Protein AF-A0A3D2I761-F1 (afdb_monomer)

pLDDT: mean 95.8, std 5.97, range [45.78, 98.88]

Sequence (144 aa):
IFALLALDAGGYQAPEGARYTRETIIEAIVSAQGEDGGFSLTGDALDADITAMALQALAPYADGQAEVIDRALAALSAAQCADGGFASWGAENAESTAQVVMALCALGIDPAADERFCKEGGSAVTALLGFRVEDGSFAHVGGT

Secondary structure (DSSP, 8-state):
-HHHHHHHHTTPPPPTT-SS-HHHHHHHHHTT--TTS---SSSSS--HHHHHHHHHHHGGGHHHHHHHHHHHHHHHHHH--TTS--EETTEE-HHHHHHHHHHHHHTT--TTT-GGGEETTEEHHHHHHHTB-TTS-B-SSS--

Structure (mmCIF, N/CA/C/O backbone):
data_AF-A0A3D2I761-F1
#
_entry.id   AF-A0A3D2I761-F1
#
loop_
_atom_site.group_PDB
_atom_site.id
_atom_site.type_symbol
_atom_site.label_atom_id
_atom_site.label_alt_id
_atom_site.label_comp_id
_atom_site.label_asym_id
_atom_site.label_entity_id
_atom_site.label_seq_id
_atom_site.pdbx_PDB_ins_code
_atom_site.Cartn_x
_atom_site.Cartn_y
_atom_site.Cartn_z
_atom_site.occupancy
_atom_site.B_iso_or_equiv
_atom_site.auth_seq_id
_atom_site.auth_comp_id
_atom_site.auth_asym_id
_atom_site.auth_atom_id
_atom_site.pdbx_PDB_model_num
ATOM 1 N N . ILE A 1 1 ? -0.627 -2.609 11.332 1.00 97.69 1 ILE A N 1
ATOM 2 C CA . ILE A 1 1 ? -1.034 -3.222 10.044 1.00 97.69 1 ILE A CA 1
ATOM 3 C C . ILE A 1 1 ? -1.575 -4.641 10.244 1.00 97.69 1 ILE A C 1
ATOM 5 O O . ILE A 1 1 ? -2.786 -4.774 10.338 1.00 97.69 1 ILE A O 1
ATOM 9 N N . PHE A 1 2 ? -0.742 -5.679 10.418 1.00 97.31 2 PHE A N 1
ATOM 10 C CA . PHE A 1 2 ? -1.228 -7.072 10.507 1.00 97.31 2 PHE A CA 1
ATOM 11 C C . PHE A 1 2 ? -2.251 -7.342 11.617 1.00 97.31 2 PHE A C 1
ATOM 13 O O . PHE A 1 2 ? -3.134 -8.166 11.428 1.00 97.31 2 PHE A O 1
ATOM 20 N N . ALA A 1 3 ? -2.174 -6.638 12.751 1.00 96.62 3 ALA A N 1
ATOM 21 C CA . ALA A 1 3 ? -3.182 -6.757 13.804 1.00 96.62 3 ALA A CA 1
ATOM 22 C C . ALA A 1 3 ? -4.590 -6.355 13.323 1.00 96.62 3 ALA A C 1
ATOM 24 O O . ALA A 1 3 ? -5.555 -7.034 13.652 1.00 96.62 3 ALA A O 1
ATOM 25 N N . LEU A 1 4 ? -4.702 -5.292 12.515 1.00 98.00 4 LEU A N 1
ATOM 26 C CA . LEU A 1 4 ? -5.980 -4.841 11.958 1.00 98.00 4 LEU A CA 1
ATOM 27 C C . LEU A 1 4 ? -6.488 -5.824 10.901 1.00 98.00 4 LEU A C 1
ATOM 29 O O . LEU A 1 4 ? -7.614 -6.298 11.006 1.00 98.00 4 LEU A O 1
ATOM 33 N N . LEU A 1 5 ? -5.610 -6.234 9.976 1.00 98.00 5 LEU A N 1
ATOM 34 C CA . LEU A 1 5 ? -5.917 -7.270 8.982 1.00 98.00 5 LEU A CA 1
ATOM 35 C C . LEU A 1 5 ? -6.402 -8.568 9.642 1.00 98.00 5 LEU A C 1
ATOM 37 O O . LEU A 1 5 ? -7.371 -9.164 9.186 1.00 98.00 5 LEU A O 1
ATOM 41 N N . ALA A 1 6 ? -5.764 -8.998 10.733 1.00 96.81 6 ALA A N 1
ATOM 42 C CA . ALA A 1 6 ? -6.160 -10.197 11.461 1.00 96.81 6 ALA A CA 1
ATOM 43 C C . ALA A 1 6 ? -7.547 -10.055 12.103 1.00 96.81 6 ALA A C 1
ATOM 45 O O . ALA A 1 6 ? -8.332 -10.999 12.036 1.00 96.81 6 ALA A O 1
ATOM 46 N N . LEU A 1 7 ? -7.862 -8.898 12.699 1.00 97.12 7 LEU A N 1
ATOM 47 C CA . LEU A 1 7 ? -9.198 -8.629 13.236 1.00 97.12 7 LEU A CA 1
ATOM 48 C C . LEU A 1 7 ? -10.255 -8.650 12.125 1.00 97.12 7 LEU A C 1
ATOM 50 O O . LEU A 1 7 ? -11.319 -9.240 12.304 1.00 97.12 7 LEU A O 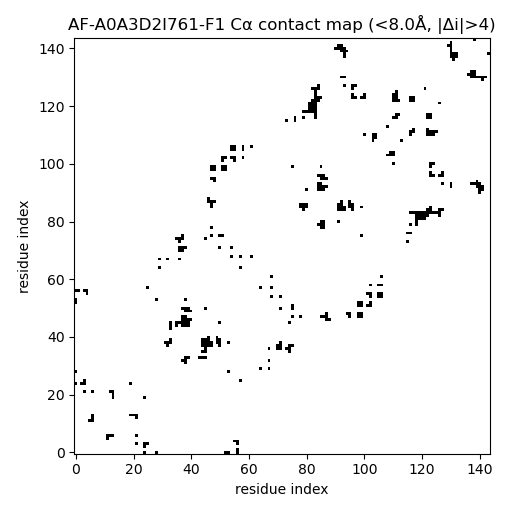1
ATOM 54 N N . ASP A 1 8 ? -9.955 -8.060 10.972 1.00 96.94 8 ASP A N 1
ATOM 55 C CA . ASP A 1 8 ? -10.912 -7.936 9.872 1.00 96.94 8 ASP A CA 1
ATOM 56 C C . ASP A 1 8 ? -11.096 -9.226 9.072 1.00 96.94 8 ASP A C 1
ATOM 58 O O . ASP A 1 8 ? -12.213 -9.510 8.643 1.00 96.94 8 ASP A O 1
ATOM 62 N N . ALA A 1 9 ? -10.071 -10.078 8.979 1.00 95.62 9 ALA A N 1
ATOM 63 C CA . ALA A 1 9 ? -10.138 -11.358 8.270 1.00 95.62 9 ALA A CA 1
ATOM 64 C C . ALA A 1 9 ? -11.251 -12.297 8.778 1.00 95.62 9 ALA A C 1
ATOM 66 O O . ALA A 1 9 ? -11.737 -13.137 8.024 1.00 95.62 9 ALA A O 1
ATOM 67 N N . GLY A 1 10 ? -11.651 -12.172 10.048 1.00 93.75 10 GLY A N 1
ATOM 68 C CA . GLY A 1 10 ? -12.732 -12.961 10.649 1.00 93.75 10 GLY A CA 1
ATOM 69 C C . GLY A 1 10 ? -13.819 -12.140 11.340 1.00 93.75 10 GLY A C 1
ATOM 70 O O . GLY A 1 10 ? -14.643 -12.718 12.046 1.00 93.75 10 GLY A O 1
ATOM 71 N N . GLY A 1 11 ? -13.813 -10.809 11.203 1.00 94.94 11 GLY A N 1
ATOM 72 C CA . GLY A 1 11 ? -14.714 -9.929 11.958 1.00 94.94 11 GLY A CA 1
ATOM 73 C C . GLY A 1 11 ? -14.521 -10.017 13.479 1.00 94.94 11 GLY A C 1
ATOM 74 O O . GLY A 1 11 ? -15.4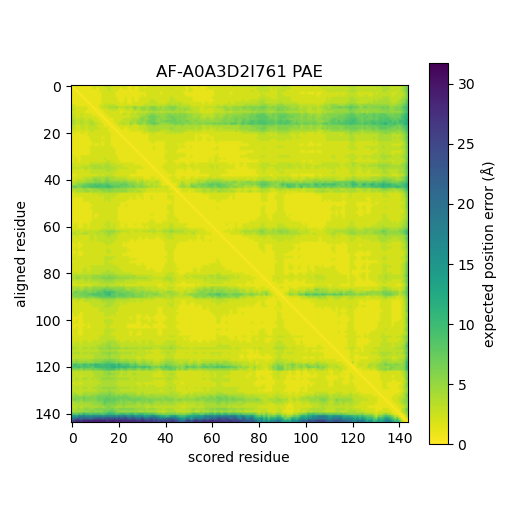63 -9.812 14.248 1.00 94.94 11 GLY A O 1
ATOM 75 N N . TYR A 1 12 ? -13.310 -10.352 13.929 1.00 95.94 12 TYR A N 1
ATOM 76 C CA . TYR A 1 12 ? -12.999 -10.523 15.339 1.00 95.94 12 TYR A CA 1
ATOM 77 C C . TYR A 1 12 ? -13.052 -9.190 16.088 1.00 95.94 12 TYR A C 1
ATOM 79 O O . TYR A 1 12 ? -12.687 -8.123 15.582 1.00 95.94 12 TYR A O 1
ATOM 87 N N . GLN A 1 13 ? -13.480 -9.282 17.342 1.00 94.00 13 GLN A N 1
ATOM 88 C CA . GLN A 1 13 ? -13.441 -8.180 18.291 1.00 94.00 13 GLN A CA 1
ATOM 89 C C . GLN A 1 13 ? -12.190 -8.302 19.154 1.00 94.00 13 GLN A C 1
ATOM 91 O O . GLN A 1 13 ? -11.777 -9.408 19.514 1.00 94.00 13 GLN A O 1
ATOM 96 N N . ALA A 1 14 ? -11.597 -7.163 19.508 1.00 93.19 14 ALA A N 1
ATOM 97 C CA . ALA A 1 14 ? -10.585 -7.152 20.550 1.00 93.19 14 ALA A CA 1
ATOM 98 C C . ALA A 1 14 ? -11.238 -7.607 21.875 1.00 93.19 14 ALA A C 1
ATOM 100 O O . ALA A 1 14 ? -12.338 -7.143 22.188 1.00 93.19 14 ALA A O 1
ATOM 101 N N . PRO A 1 15 ? -10.608 -8.511 22.649 1.00 92.44 15 PRO A N 1
ATOM 102 C CA . PRO A 1 15 ? -11.129 -8.909 23.952 1.00 92.44 15 PRO A CA 1
ATOM 103 C C . PRO A 1 15 ? -11.290 -7.716 24.898 1.00 92.44 15 PRO A C 1
ATOM 105 O O . PRO A 1 15 ? -10.550 -6.734 24.814 1.00 92.44 15 PRO A O 1
ATOM 108 N N . GLU A 1 16 ? -12.211 -7.827 25.852 1.00 94.12 16 GLU A N 1
ATOM 109 C CA . GLU A 1 16 ? -12.335 -6.833 26.918 1.00 94.12 16 GLU A CA 1
ATOM 110 C C . GLU A 1 16 ? -11.010 -6.699 27.691 1.00 94.12 16 GLU A C 1
ATOM 112 O O . GLU A 1 16 ? -10.353 -7.691 28.013 1.00 94.12 16 GLU A O 1
ATOM 117 N N . GLY A 1 17 ? -10.588 -5.459 27.954 1.00 93.81 17 GLY A N 1
ATOM 118 C CA . GLY A 1 17 ? -9.314 -5.170 28.618 1.00 93.81 17 GLY A CA 1
ATOM 119 C C . GLY A 1 17 ? -8.068 -5.379 27.747 1.00 93.81 17 GLY A C 1
ATOM 120 O O . GLY A 1 17 ? -6.952 -5.287 28.262 1.00 93.81 17 GLY A O 1
ATOM 121 N N . ALA A 1 18 ? -8.219 -5.647 26.443 1.00 95.69 18 ALA A N 1
ATOM 122 C CA . ALA A 1 18 ? -7.087 -5.688 25.526 1.00 95.69 18 ALA A CA 1
ATOM 123 C C . ALA A 1 18 ? -6.329 -4.353 25.527 1.00 95.69 18 ALA A C 1
ATOM 125 O O . ALA A 1 18 ? -6.920 -3.275 25.527 1.00 95.69 18 ALA A O 1
ATOM 126 N N . ARG A 1 19 ? -4.993 -4.434 25.480 1.00 95.19 19 ARG A N 1
ATOM 127 C CA . ARG A 1 19 ? -4.118 -3.251 25.438 1.00 95.19 19 ARG A CA 1
ATOM 128 C C . ARG A 1 19 ? -4.382 -2.358 24.220 1.00 95.19 19 ARG A C 1
ATOM 130 O O . ARG A 1 19 ? -4.179 -1.153 24.309 1.00 95.19 19 ARG A O 1
ATOM 137 N N . TYR A 1 20 ? -4.778 -2.960 23.102 1.00 95.44 20 TYR A N 1
ATOM 138 C CA . TYR A 1 20 ? -5.046 -2.277 21.843 1.00 95.44 20 TYR A CA 1
ATOM 139 C C . TYR A 1 20 ? -6.459 -2.625 21.378 1.00 95.44 20 TYR A C 1
ATOM 141 O O . TYR A 1 20 ? -6.808 -3.805 21.290 1.00 95.44 20 TYR A O 1
ATOM 149 N N . THR A 1 21 ? -7.251 -1.602 21.075 1.00 96.56 21 THR A N 1
ATOM 150 C CA . THR A 1 21 ? -8.548 -1.726 20.399 1.00 96.56 21 THR A CA 1
ATOM 151 C C . THR A 1 21 ? -8.384 -1.512 18.897 1.00 96.56 21 THR A C 1
ATOM 153 O O . THR A 1 21 ? -7.344 -1.029 18.438 1.00 96.56 21 THR A O 1
ATOM 156 N N . ARG A 1 22 ? -9.425 -1.833 18.125 1.00 96.94 22 ARG A N 1
ATOM 157 C CA . ARG A 1 22 ? -9.474 -1.583 16.679 1.00 96.94 22 ARG A CA 1
ATOM 158 C C . ARG A 1 22 ? -9.186 -0.117 16.353 1.00 96.94 22 ARG A C 1
ATOM 160 O O . ARG A 1 22 ? -8.335 0.162 15.517 1.00 96.94 22 ARG A O 1
ATOM 167 N N . GLU A 1 23 ? -9.819 0.794 17.080 1.00 96.81 23 GLU A N 1
ATOM 168 C CA . GLU A 1 23 ? -9.672 2.244 16.936 1.00 96.81 23 GLU A CA 1
ATOM 169 C C . GLU A 1 23 ? -8.225 2.663 17.192 1.00 96.81 23 GLU A C 1
ATOM 171 O O . GLU A 1 23 ? -7.614 3.289 16.334 1.00 96.81 23 GLU A O 1
ATOM 176 N N . THR A 1 24 ? -7.621 2.215 18.299 1.00 97.88 24 THR A N 1
ATOM 177 C CA . THR A 1 24 ? -6.220 2.562 18.603 1.00 97.88 24 THR A CA 1
ATOM 178 C C . THR A 1 24 ? -5.230 2.002 17.578 1.00 97.88 24 THR A C 1
ATOM 180 O O . THR A 1 24 ? -4.176 2.590 17.352 1.00 97.88 24 THR A O 1
ATOM 183 N N . ILE A 1 25 ? -5.545 0.866 16.940 1.00 98.38 25 ILE A N 1
ATOM 184 C CA . ILE A 1 25 ? -4.710 0.294 15.877 1.00 98.38 25 ILE A CA 1
ATOM 185 C C . ILE A 1 25 ? -4.846 1.120 14.594 1.00 98.38 25 ILE A C 1
ATOM 187 O O . ILE A 1 25 ? -3.833 1.372 13.945 1.00 98.38 25 ILE A O 1
ATOM 191 N N . ILE A 1 26 ? -6.062 1.545 14.233 1.00 98.56 26 ILE A N 1
ATOM 192 C CA . ILE A 1 26 ? -6.304 2.433 13.085 1.00 98.56 26 ILE A CA 1
ATOM 193 C C . ILE A 1 26 ? -5.575 3.760 13.299 1.00 98.56 26 ILE A C 1
ATOM 195 O O . ILE A 1 26 ? -4.794 4.161 12.442 1.00 98.56 26 ILE A O 1
ATOM 199 N N . GLU A 1 27 ? -5.755 4.392 14.460 1.00 98.50 27 GLU A N 1
ATOM 200 C CA . GLU A 1 27 ? -5.077 5.640 14.829 1.00 98.50 27 GLU A CA 1
ATOM 201 C C . GLU A 1 27 ? -3.555 5.500 14.766 1.00 98.50 27 GLU A C 1
ATOM 203 O O . GLU A 1 27 ? -2.881 6.386 14.244 1.00 98.50 27 GLU A O 1
ATOM 208 N N . ALA A 1 28 ? -3.005 4.380 15.247 1.00 98.31 28 ALA A N 1
ATOM 209 C CA . ALA A 1 28 ? -1.571 4.121 15.186 1.00 98.31 28 ALA A CA 1
ATOM 210 C C . ALA A 1 28 ? -1.059 3.953 13.748 1.00 98.31 28 ALA A C 1
ATOM 212 O O . ALA A 1 28 ? 0.048 4.397 13.457 1.00 98.31 28 ALA A O 1
ATOM 213 N N . ILE A 1 29 ? -1.834 3.324 12.854 1.00 98.56 29 ILE A N 1
ATOM 214 C CA . ILE A 1 29 ? -1.479 3.241 11.430 1.00 98.56 29 ILE A CA 1
ATOM 215 C C . ILE A 1 29 ? -1.523 4.642 10.828 1.00 98.56 29 ILE A C 1
ATOM 217 O O . ILE A 1 29 ? -0.515 5.091 10.312 1.00 98.56 29 ILE A O 1
ATOM 221 N N . VAL A 1 30 ? -2.644 5.353 10.952 1.00 98.62 30 VAL A N 1
ATOM 2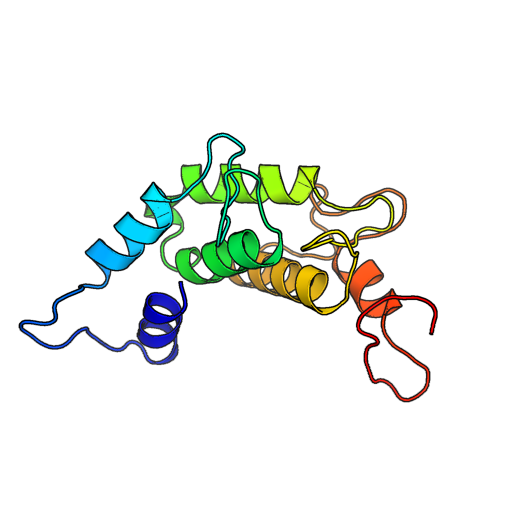22 C CA . VAL A 1 30 ? -2.848 6.693 10.378 1.00 98.62 30 VAL A CA 1
ATOM 223 C C . VAL A 1 30 ? -1.781 7.685 10.841 1.00 98.62 30 VAL A C 1
ATOM 225 O O . VAL A 1 30 ? -1.194 8.387 10.025 1.00 98.62 30 VAL A O 1
ATOM 228 N N . SER A 1 31 ? -1.470 7.697 12.138 1.00 98.12 31 SER A N 1
ATOM 229 C CA . SER A 1 31 ? -0.473 8.609 12.717 1.00 98.12 31 SER A CA 1
ATOM 230 C C . SER A 1 31 ? 0.963 8.295 12.292 1.00 98.12 31 SER A C 1
ATOM 232 O O . SER A 1 31 ? 1.854 9.100 12.543 1.00 98.12 31 SER A O 1
ATOM 234 N N . ALA A 1 32 ? 1.204 7.127 11.691 1.00 98.12 32 ALA A N 1
ATOM 235 C CA . ALA A 1 32 ? 2.510 6.733 11.178 1.00 98.12 32 ALA A CA 1
ATOM 236 C C . ALA A 1 32 ? 2.732 7.139 9.710 1.00 98.12 32 ALA A C 1
ATOM 238 O O . ALA A 1 32 ? 3.788 6.822 9.164 1.00 98.12 32 ALA A O 1
ATOM 239 N N . GLN A 1 33 ? 1.765 7.799 9.057 1.00 98.50 33 GLN A N 1
ATOM 240 C CA . GLN A 1 33 ? 1.951 8.294 7.694 1.00 98.50 33 GLN A CA 1
ATOM 241 C C . GLN A 1 33 ? 3.043 9.370 7.673 1.00 98.50 33 GLN A C 1
ATOM 243 O O . GLN A 1 33 ? 2.990 10.339 8.433 1.00 98.50 33 GLN A O 1
ATOM 248 N N . GLY A 1 34 ? 4.030 9.190 6.798 1.00 97.94 34 GLY A N 1
ATOM 249 C CA . GLY A 1 34 ? 5.133 10.125 6.612 1.00 97.94 34 GLY A CA 1
ATOM 250 C C . GLY A 1 34 ? 4.705 11.418 5.918 1.00 97.94 34 GLY A C 1
ATOM 251 O O . GLY A 1 34 ? 3.621 11.529 5.336 1.00 97.94 34 GLY A O 1
ATOM 252 N N . GLU A 1 35 ? 5.591 12.416 5.935 1.00 96.69 35 GLU A N 1
ATOM 253 C CA . GLU A 1 35 ? 5.355 13.692 5.244 1.00 96.69 35 GLU A CA 1
ATOM 254 C C . GLU A 1 35 ? 5.187 13.511 3.728 1.00 96.69 35 GLU A C 1
ATOM 256 O O . GLU A 1 35 ? 4.405 14.233 3.106 1.00 96.69 35 GLU A O 1
ATOM 261 N N . ASP A 1 36 ? 5.852 12.5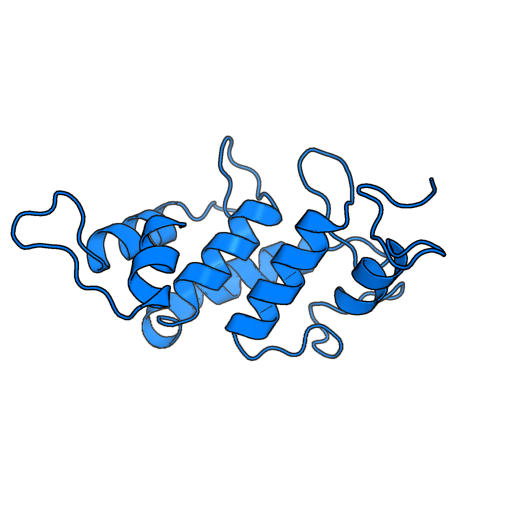05 3.152 1.00 96.56 36 ASP A N 1
ATOM 262 C CA . ASP A 1 36 ? 5.738 12.110 1.745 1.00 96.56 36 ASP A CA 1
ATOM 263 C C . ASP A 1 36 ? 4.410 11.404 1.402 1.00 96.56 36 ASP A C 1
ATOM 265 O O . ASP A 1 36 ? 4.134 11.135 0.235 1.00 96.56 36 ASP A O 1
ATOM 269 N N . GLY A 1 37 ? 3.558 11.153 2.403 1.00 98.19 37 GLY A N 1
ATOM 270 C CA . GLY A 1 37 ? 2.267 10.483 2.258 1.00 98.19 37 GLY A CA 1
ATOM 271 C C . GLY A 1 37 ? 2.346 8.956 2.280 1.00 98.19 37 GLY A C 1
ATOM 272 O O . GLY A 1 37 ? 1.300 8.308 2.299 1.00 98.19 37 GLY A O 1
ATOM 273 N N . GLY A 1 38 ? 3.541 8.371 2.306 1.00 98.19 38 GLY A N 1
ATOM 274 C CA . GLY A 1 38 ? 3.731 6.931 2.407 1.00 98.19 38 GLY A CA 1
ATOM 275 C C . GLY A 1 38 ? 3.817 6.430 3.846 1.00 98.19 38 GLY A C 1
ATOM 276 O O . GLY A 1 38 ? 3.645 7.169 4.817 1.00 98.19 38 GLY A O 1
ATOM 277 N N . PHE A 1 39 ? 4.100 5.139 3.974 1.00 98.56 39 PHE A N 1
ATOM 278 C CA . PHE A 1 39 ? 4.422 4.485 5.236 1.00 98.56 39 PHE A CA 1
ATOM 279 C C . PHE A 1 39 ? 5.741 3.731 5.103 1.00 98.56 39 PHE A C 1
ATOM 281 O O . PHE A 1 39 ? 6.085 3.240 4.029 1.00 98.56 39 PHE A O 1
ATOM 288 N N . SER A 1 40 ? 6.452 3.590 6.216 1.00 96.81 40 SER A N 1
ATOM 289 C CA . SER A 1 40 ? 7.688 2.820 6.291 1.00 96.81 40 SER A CA 1
ATOM 290 C C . SER A 1 40 ? 7.770 2.046 7.597 1.00 96.81 40 SER A C 1
ATOM 292 O O . SER A 1 40 ? 7.194 2.441 8.612 1.00 96.81 40 SER A O 1
ATOM 294 N N . LEU A 1 41 ? 8.476 0.914 7.578 1.00 93.50 41 LEU A N 1
ATOM 295 C CA . LEU A 1 41 ? 8.767 0.152 8.792 1.00 93.50 41 LEU A CA 1
ATOM 296 C C . LEU A 1 41 ? 9.885 0.822 9.597 1.00 93.50 41 LEU A C 1
ATOM 298 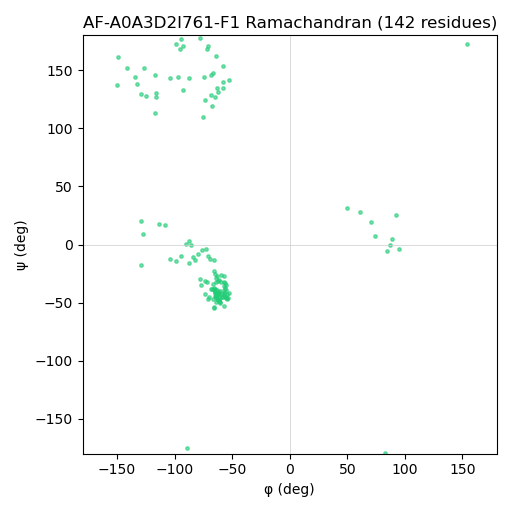O O . LEU A 1 41 ? 9.884 0.768 10.827 1.00 93.50 41 LEU A O 1
ATOM 302 N N . THR A 1 42 ? 10.847 1.425 8.897 1.00 89.62 42 THR A N 1
ATOM 303 C CA . THR A 1 42 ? 12.015 2.091 9.476 1.00 89.62 42 THR A CA 1
ATOM 304 C C . THR A 1 42 ? 12.476 3.234 8.580 1.00 89.62 42 THR A C 1
ATOM 306 O O . THR A 1 42 ? 12.636 3.037 7.378 1.00 89.62 42 THR A O 1
ATOM 309 N N . GLY A 1 43 ? 12.811 4.377 9.177 1.00 89.12 43 GLY A N 1
ATOM 310 C CA . GLY A 1 43 ? 13.195 5.577 8.433 1.00 89.12 43 GLY A CA 1
ATOM 311 C C . GLY A 1 43 ? 11.983 6.379 7.960 1.00 89.12 43 GLY A C 1
ATOM 312 O O . GLY A 1 43 ? 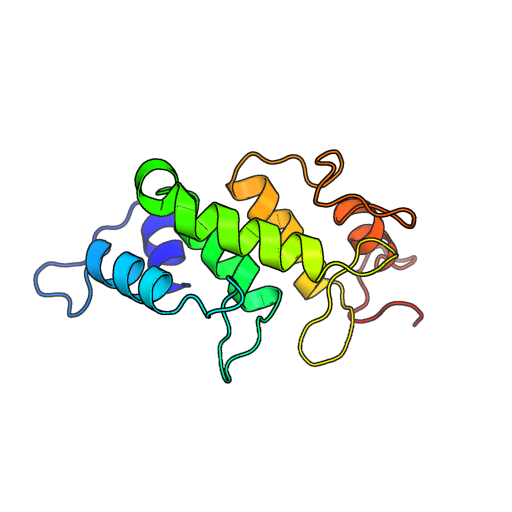10.845 6.015 8.243 1.00 89.12 43 GLY A O 1
ATOM 313 N N . ASP A 1 44 ? 12.259 7.479 7.260 1.00 88.56 44 ASP A N 1
ATOM 314 C CA . ASP A 1 44 ? 11.250 8.509 6.967 1.00 88.56 44 ASP A CA 1
ATOM 315 C C . ASP A 1 44 ? 10.732 8.474 5.522 1.00 88.56 44 ASP A C 1
ATOM 317 O O . ASP A 1 44 ? 9.745 9.132 5.213 1.00 88.56 44 ASP A O 1
ATOM 321 N N . ALA A 1 45 ? 11.402 7.732 4.635 1.00 93.31 45 ALA A N 1
ATOM 322 C CA . ALA A 1 45 ? 11.000 7.588 3.239 1.00 93.31 45 ALA A CA 1
ATOM 323 C C . ALA A 1 45 ? 10.001 6.441 3.073 1.00 93.31 45 ALA A C 1
ATOM 325 O O . ALA A 1 45 ? 10.166 5.394 3.708 1.00 93.31 45 ALA A O 1
ATOM 326 N N . LEU A 1 46 ? 9.023 6.623 2.183 1.00 96.12 46 LEU A N 1
ATOM 327 C CA . LEU A 1 46 ? 8.034 5.608 1.852 1.00 96.12 46 LEU A CA 1
ATOM 328 C C . LEU A 1 46 ? 8.678 4.273 1.457 1.00 96.12 46 LEU A C 1
ATOM 330 O O . LEU A 1 46 ? 9.670 4.212 0.729 1.00 96.12 46 LEU A O 1
ATOM 334 N N . ASP A 1 47 ? 8.047 3.196 1.897 1.00 98.00 47 ASP A N 1
ATOM 335 C CA . ASP A 1 47 ? 8.311 1.846 1.431 1.00 98.00 47 ASP A CA 1
ATOM 336 C C . ASP A 1 47 ? 7.057 1.304 0.737 1.00 98.00 47 ASP A C 1
ATOM 338 O O . ASP A 1 47 ? 5.947 1.417 1.272 1.00 98.00 47 ASP A O 1
ATOM 342 N N . ALA A 1 48 ? 7.214 0.748 -0.468 1.00 98.12 48 ALA A N 1
ATOM 343 C CA . ALA A 1 48 ? 6.083 0.294 -1.273 1.00 98.12 48 ALA A CA 1
ATOM 344 C C . ALA A 1 48 ? 5.278 -0.811 -0.569 1.00 98.12 48 ALA A C 1
ATOM 346 O O . ALA A 1 48 ? 4.046 -0.750 -0.571 1.00 98.12 48 ALA A O 1
ATOM 347 N N . ASP A 1 49 ? 5.951 -1.759 0.097 1.00 98.25 49 ASP A N 1
ATOM 348 C CA . ASP A 1 49 ? 5.292 -2.859 0.809 1.00 98.25 49 ASP A CA 1
ATOM 349 C C . ASP A 1 49 ? 4.483 -2.313 1.975 1.00 98.25 49 ASP A C 1
ATOM 351 O O . ASP A 1 49 ? 3.281 -2.555 2.082 1.00 98.25 49 ASP A O 1
ATOM 355 N N . ILE A 1 50 ? 5.124 -1.535 2.849 1.00 98.56 50 ILE A N 1
ATOM 356 C CA . ILE A 1 50 ? 4.479 -1.038 4.066 1.00 98.56 50 ILE A CA 1
ATOM 357 C C . ILE A 1 50 ? 3.336 -0.085 3.726 1.00 98.56 50 ILE A C 1
ATOM 359 O O . ILE A 1 50 ? 2.276 -0.159 4.353 1.00 98.56 50 ILE A O 1
ATOM 363 N N . THR A 1 51 ? 3.508 0.754 2.704 1.00 98.81 51 THR A N 1
ATOM 364 C CA . THR A 1 51 ? 2.457 1.660 2.230 1.00 98.81 51 THR A CA 1
ATOM 365 C C . THR A 1 51 ? 1.262 0.885 1.686 1.00 98.81 51 THR A C 1
ATOM 367 O O . THR A 1 51 ? 0.127 1.125 2.102 1.00 98.81 51 THR A O 1
ATOM 370 N N . ALA A 1 52 ? 1.494 -0.095 0.813 1.00 98.81 52 ALA A N 1
ATOM 371 C CA . ALA A 1 52 ? 0.428 -0.916 0.255 1.00 98.81 52 ALA A CA 1
ATOM 372 C C . ALA A 1 52 ? -0.275 -1.767 1.325 1.00 98.81 52 ALA A C 1
ATOM 374 O O . ALA A 1 52 ? -1.503 -1.850 1.352 1.00 98.81 52 ALA A O 1
ATOM 375 N N . MET A 1 53 ? 0.469 -2.351 2.262 1.00 98.81 53 MET A N 1
ATOM 376 C CA . MET A 1 53 ? -0.107 -3.130 3.357 1.00 98.81 53 MET A CA 1
ATOM 377 C C . MET A 1 53 ? -0.917 -2.254 4.328 1.00 98.81 53 MET A C 1
ATOM 379 O O . MET A 1 53 ? -1.930 -2.708 4.864 1.00 98.81 53 MET A O 1
ATOM 383 N N . ALA A 1 54 ? -0.511 -1.000 4.555 1.00 98.81 54 ALA A N 1
ATOM 384 C CA . ALA A 1 54 ? -1.303 -0.036 5.317 1.00 98.81 54 ALA A CA 1
ATOM 385 C C . ALA A 1 54 ? -2.625 0.277 4.603 1.00 98.81 54 ALA A C 1
ATOM 387 O O . ALA A 1 54 ? -3.676 0.220 5.239 1.00 98.81 54 ALA A O 1
ATOM 388 N N . LEU A 1 55 ? -2.596 0.507 3.285 1.00 98.88 55 LEU A N 1
ATOM 389 C CA . LEU A 1 55 ? -3.802 0.700 2.474 1.00 98.88 55 LEU A CA 1
ATOM 390 C C . LEU A 1 55 ? -4.746 -0.508 2.531 1.00 98.88 55 LEU A C 1
ATOM 392 O O . LEU A 1 55 ? -5.938 -0.328 2.759 1.00 98.88 55 LEU A O 1
ATOM 396 N N . GLN A 1 56 ? -4.228 -1.734 2.411 1.00 98.81 56 GLN A N 1
ATOM 397 C CA . GLN A 1 56 ? -5.034 -2.955 2.562 1.00 98.81 56 GLN A CA 1
ATOM 398 C C . GLN A 1 56 ? -5.728 -3.013 3.931 1.00 98.81 56 GLN A C 1
ATOM 400 O O . GLN A 1 56 ? -6.896 -3.385 4.020 1.00 98.81 56 GLN A O 1
ATOM 405 N N . ALA A 1 57 ? -5.024 -2.629 5.000 1.00 98.75 57 ALA A N 1
ATOM 406 C CA . ALA A 1 57 ? -5.576 -2.614 6.353 1.00 98.75 57 ALA A CA 1
ATOM 407 C C . ALA A 1 57 ? -6.608 -1.494 6.569 1.00 98.75 57 ALA A C 1
ATOM 409 O O . ALA A 1 57 ? -7.539 -1.667 7.352 1.00 98.75 57 ALA A O 1
ATOM 410 N N . LEU A 1 58 ? -6.445 -0.350 5.900 1.00 98.81 58 LEU A N 1
ATOM 411 C CA . LEU A 1 58 ? -7.336 0.806 6.018 1.00 98.81 58 LEU A CA 1
ATOM 412 C C . LEU A 1 58 ? -8.528 0.762 5.054 1.00 98.81 58 LEU A C 1
ATOM 414 O O . LEU A 1 58 ? -9.497 1.480 5.287 1.00 98.81 58 LEU A O 1
ATOM 418 N N . ALA A 1 59 ? -8.500 -0.079 4.017 1.00 98.56 59 ALA A N 1
ATOM 419 C CA . ALA A 1 59 ? -9.547 -0.146 2.998 1.00 98.56 59 ALA A CA 1
ATOM 420 C C . ALA A 1 59 ? -10.978 -0.317 3.559 1.00 98.56 59 ALA A C 1
ATOM 422 O O . ALA A 1 59 ? -11.864 0.413 3.115 1.00 98.56 59 ALA A O 1
ATOM 423 N N . PRO A 1 60 ? -11.240 -1.162 4.584 1.00 97.94 60 PRO A N 1
ATOM 424 C CA . PRO A 1 60 ? -12.576 -1.260 5.190 1.00 97.94 60 PRO A CA 1
ATOM 425 C C . PRO A 1 60 ? -13.051 0.011 5.917 1.00 97.94 60 PRO A C 1
ATOM 427 O O . PRO A 1 60 ? -14.225 0.119 6.263 1.00 97.94 60 PRO A O 1
ATOM 430 N N . TYR A 1 61 ? -12.147 0.957 6.171 1.00 98.06 61 TYR A N 1
ATOM 431 C CA . TYR A 1 61 ? -12.376 2.195 6.920 1.00 98.06 61 TYR A CA 1
ATOM 432 C C . TYR A 1 61 ? -12.239 3.440 6.034 1.00 98.06 61 TYR A C 1
ATOM 434 O O . TYR A 1 61 ? -12.058 4.542 6.556 1.00 98.06 61 TYR A O 1
ATOM 442 N N . ALA A 1 62 ? -12.308 3.278 4.708 1.00 96.75 62 ALA A N 1
ATOM 443 C CA . ALA A 1 62 ? -11.988 4.332 3.750 1.00 96.75 62 ALA A CA 1
ATOM 444 C C . ALA A 1 62 ? -12.786 5.628 3.963 1.00 96.75 62 ALA A C 1
ATOM 446 O O . ALA A 1 62 ? -12.199 6.706 3.924 1.00 96.75 62 ALA A O 1
ATOM 447 N N . ASP A 1 63 ? -14.075 5.532 4.305 1.00 95.31 63 ASP A N 1
ATOM 448 C CA . ASP A 1 63 ? -14.932 6.699 4.570 1.00 95.31 63 ASP A CA 1
ATOM 449 C C . ASP A 1 63 ? -14.378 7.616 5.675 1.00 95.31 63 ASP A C 1
ATOM 451 O O . ASP A 1 63 ? -14.556 8.832 5.630 1.00 95.31 63 ASP A O 1
ATOM 455 N N . GLY A 1 64 ? -13.694 7.044 6.671 1.00 96.81 64 GLY A N 1
ATOM 456 C CA . GLY A 1 64 ? -13.083 7.788 7.774 1.00 96.81 64 GLY A CA 1
ATOM 457 C C . GLY A 1 64 ? -11.609 8.134 7.562 1.00 96.81 64 GLY A C 1
ATOM 458 O O . GLY A 1 64 ? -11.060 8.886 8.359 1.00 96.81 64 GLY A O 1
ATOM 459 N N . GLN A 1 65 ? -10.966 7.576 6.532 1.00 98.19 65 GLN A N 1
ATOM 460 C CA . GLN A 1 65 ? -9.517 7.663 6.300 1.00 98.19 65 GLN A CA 1
ATOM 461 C C . GLN A 1 65 ? -9.164 8.125 4.879 1.00 98.19 65 GLN A C 1
ATOM 463 O O . GLN A 1 65 ? -8.046 7.901 4.417 1.00 98.19 65 GLN A O 1
ATOM 468 N N . ALA A 1 66 ? -10.105 8.774 4.186 1.00 98.06 66 ALA A N 1
ATOM 469 C CA . ALA A 1 66 ? -9.970 9.151 2.781 1.00 98.06 66 ALA A CA 1
ATOM 470 C C . ALA A 1 66 ? -8.703 9.976 2.502 1.00 98.06 66 ALA A C 1
ATOM 472 O O . ALA A 1 66 ? -7.944 9.633 1.606 1.00 98.06 66 ALA A O 1
ATOM 473 N N . GLU A 1 67 ? -8.412 10.996 3.318 1.00 98.38 67 GLU A N 1
ATOM 474 C CA . GLU A 1 67 ? -7.218 11.837 3.130 1.00 98.38 67 GLU A CA 1
ATOM 475 C C . GLU A 1 67 ? -5.914 11.031 3.235 1.00 98.38 67 GLU A C 1
ATOM 477 O O . GLU A 1 67 ? -5.009 11.182 2.414 1.00 98.38 67 GLU A O 1
ATOM 482 N N . VAL A 1 68 ? -5.828 10.136 4.221 1.00 98.75 68 VAL A N 1
ATOM 483 C CA . VAL A 1 68 ? -4.661 9.270 4.439 1.00 98.75 68 VAL A CA 1
ATOM 484 C C . VAL A 1 68 ? -4.488 8.322 3.253 1.00 98.75 68 VAL A C 1
ATOM 486 O O . VAL A 1 68 ? -3.383 8.177 2.729 1.00 98.75 68 VAL A O 1
ATOM 489 N N . ILE A 1 69 ? -5.583 7.709 2.799 1.00 98.81 69 ILE A N 1
ATOM 490 C CA . ILE A 1 69 ? -5.596 6.787 1.660 1.00 98.81 69 ILE A CA 1
ATOM 491 C C . ILE A 1 69 ? -5.193 7.503 0.370 1.00 98.81 69 ILE A C 1
ATOM 493 O O . ILE A 1 69 ? -4.324 7.011 -0.345 1.00 98.81 69 ILE A O 1
ATOM 497 N N . ASP A 1 70 ? -5.759 8.675 0.091 1.00 98.75 70 ASP A N 1
ATOM 498 C CA . ASP A 1 70 ? -5.472 9.441 -1.123 1.00 98.75 70 ASP A CA 1
ATOM 499 C C . ASP A 1 70 ? -4.005 9.868 -1.185 1.00 98.75 70 ASP A C 1
ATOM 501 O O . ASP A 1 70 ? -3.361 9.745 -2.231 1.00 98.75 70 ASP A O 1
ATOM 505 N N . ARG A 1 71 ? -3.439 10.306 -0.054 1.00 98.81 71 ARG A N 1
ATOM 506 C CA . ARG A 1 71 ? -2.013 10.638 0.047 1.00 98.81 71 ARG A CA 1
ATOM 507 C C . ARG A 1 71 ? -1.122 9.424 -0.201 1.00 98.81 71 ARG A C 1
ATOM 509 O O . ARG A 1 71 ? -0.155 9.537 -0.949 1.00 98.81 71 ARG A O 1
ATOM 516 N N . ALA A 1 72 ? -1.462 8.268 0.363 1.00 98.81 72 ALA A N 1
ATOM 517 C CA . ALA A 1 72 ? -0.704 7.036 0.159 1.00 98.81 72 ALA A CA 1
ATOM 518 C C . ALA A 1 72 ? -0.810 6.512 -1.282 1.00 98.81 72 ALA A C 1
ATOM 520 O O . ALA A 1 72 ? 0.190 6.077 -1.852 1.00 98.81 72 ALA A O 1
ATOM 521 N N . LEU A 1 73 ? -1.984 6.608 -1.915 1.00 98.88 73 LEU A N 1
ATOM 522 C CA . LEU A 1 73 ? -2.157 6.284 -3.335 1.00 98.88 73 LEU A CA 1
ATOM 523 C C . LEU A 1 73 ? -1.343 7.222 -4.231 1.00 98.88 73 LEU A C 1
ATOM 525 O O . LEU A 1 73 ? -0.717 6.760 -5.183 1.00 98.88 73 LEU A O 1
ATOM 529 N N . ALA A 1 74 ? -1.322 8.522 -3.928 1.00 98.75 74 ALA A N 1
ATOM 530 C CA . ALA A 1 74 ? -0.509 9.489 -4.659 1.00 98.75 74 ALA A CA 1
ATOM 531 C C . ALA A 1 74 ? 0.993 9.196 -4.505 1.00 98.75 74 ALA A C 1
ATOM 533 O O . ALA A 1 74 ? 1.717 9.209 -5.502 1.00 98.75 74 ALA A O 1
ATOM 534 N N . ALA A 1 75 ? 1.440 8.868 -3.288 1.00 98.62 75 ALA A N 1
ATOM 535 C CA . ALA A 1 75 ? 2.818 8.484 -3.001 1.00 98.62 75 ALA A CA 1
ATOM 536 C C . ALA A 1 75 ? 3.230 7.216 -3.769 1.00 98.62 75 ALA A C 1
ATOM 538 O O . ALA A 1 75 ? 4.256 7.220 -4.447 1.00 98.62 75 ALA A O 1
ATOM 539 N N . LEU A 1 76 ? 2.401 6.163 -3.759 1.00 98.69 76 LEU A N 1
ATOM 540 C CA . LEU A 1 76 ? 2.651 4.950 -4.547 1.00 98.69 76 LEU A CA 1
ATOM 541 C C . LEU A 1 76 ? 2.663 5.243 -6.051 1.00 98.69 76 LEU A C 1
ATOM 543 O O . LEU A 1 76 ? 3.595 4.857 -6.746 1.00 98.69 76 LEU A O 1
ATOM 547 N N . SER A 1 77 ? 1.678 5.978 -6.564 1.00 98.50 77 SER A N 1
ATOM 548 C CA . SER A 1 77 ? 1.637 6.371 -7.978 1.00 98.50 77 SER A CA 1
ATOM 549 C C . SER A 1 77 ? 2.903 7.127 -8.407 1.00 98.50 77 SER A C 1
ATOM 551 O O . SER A 1 77 ? 3.375 6.944 -9.530 1.00 98.50 77 SER A O 1
ATOM 553 N N . ALA A 1 78 ? 3.467 7.971 -7.537 1.00 97.94 78 ALA A N 1
ATOM 554 C CA . ALA A 1 78 ? 4.722 8.677 -7.797 1.00 97.94 78 ALA A CA 1
ATOM 555 C C . ALA A 1 78 ? 5.961 7.766 -7.713 1.00 97.94 78 ALA A C 1
ATOM 557 O O . ALA A 1 78 ? 6.931 8.001 -8.429 1.00 97.94 78 ALA A O 1
ATOM 558 N N . ALA A 1 79 ? 5.926 6.738 -6.862 1.00 97.31 79 ALA A N 1
ATOM 559 C CA . ALA A 1 79 ? 7.013 5.778 -6.669 1.00 97.31 79 ALA A CA 1
ATOM 560 C C . ALA A 1 79 ? 7.046 4.640 -7.707 1.00 97.31 79 ALA A C 1
ATOM 562 O O . ALA A 1 79 ? 8.036 3.916 -7.779 1.00 97.31 79 ALA A O 1
ATOM 563 N N . GLN A 1 80 ? 5.981 4.464 -8.492 1.00 98.00 80 GLN A N 1
ATOM 564 C CA . GLN A 1 80 ? 5.889 3.418 -9.509 1.00 98.00 80 GLN A CA 1
ATOM 565 C C . GLN A 1 80 ? 6.966 3.585 -10.598 1.00 98.00 80 GLN A C 1
ATOM 567 O O . GLN A 1 80 ? 7.120 4.666 -11.177 1.00 98.00 80 GLN A O 1
ATOM 572 N N . CYS A 1 81 ? 7.675 2.497 -10.905 1.00 96.44 81 CYS A N 1
ATOM 573 C CA . CYS A 1 81 ? 8.696 2.428 -11.947 1.00 96.44 81 CYS A CA 1
ATOM 574 C C . CYS A 1 81 ? 8.112 2.651 -13.351 1.00 96.44 81 CYS A C 1
ATOM 576 O O . CYS A 1 81 ? 6.909 2.533 -13.587 1.00 96.44 81 CYS A O 1
ATOM 578 N N . ALA A 1 82 ? 8.980 2.970 -14.315 1.00 95.06 82 ALA A N 1
ATOM 579 C CA . ALA A 1 82 ? 8.569 3.300 -15.683 1.00 95.06 82 ALA A CA 1
ATOM 580 C C . ALA A 1 82 ? 7.880 2.138 -16.429 1.00 95.06 82 ALA A C 1
ATOM 582 O O . ALA A 1 82 ? 7.061 2.384 -17.316 1.00 95.06 82 ALA A O 1
ATOM 583 N N . ASP A 1 83 ? 8.195 0.896 -16.068 1.00 93.38 83 ASP A N 1
ATOM 584 C CA . ASP A 1 83 ? 7.578 -0.348 -16.551 1.00 93.38 83 ASP A CA 1
ATOM 585 C C . ASP A 1 83 ? 6.310 -0.754 -15.779 1.00 93.38 83 ASP A C 1
ATOM 587 O O . ASP A 1 83 ? 5.658 -1.740 -16.122 1.00 93.38 83 ASP A O 1
ATOM 591 N N . GLY A 1 84 ? 5.924 0.033 -14.773 1.00 96.19 84 GLY A N 1
ATOM 592 C CA . GLY A 1 84 ? 4.751 -0.191 -13.940 1.00 96.19 84 GLY A CA 1
ATOM 593 C C . GLY A 1 84 ? 5.036 -0.943 -12.638 1.00 96.19 84 GLY A C 1
ATOM 594 O O . GLY A 1 84 ? 4.105 -1.101 -11.844 1.00 96.19 84 GLY A O 1
ATOM 595 N N . GLY A 1 85 ? 6.274 -1.393 -12.405 1.00 97.06 85 GLY A N 1
ATOM 596 C CA . GLY A 1 85 ? 6.671 -2.137 -11.211 1.00 97.06 85 GLY A CA 1
ATOM 597 C C . GLY A 1 85 ? 6.868 -1.266 -9.972 1.00 97.06 85 GLY A C 1
ATOM 598 O O . GLY A 1 85 ? 6.727 -0.040 -10.003 1.00 97.06 85 GLY A O 1
ATOM 599 N N . PHE A 1 86 ? 7.191 -1.919 -8.857 1.00 98.00 86 PHE A N 1
ATOM 600 C CA . PHE A 1 86 ? 7.489 -1.260 -7.588 1.00 98.00 86 PHE A CA 1
ATOM 601 C C . PHE A 1 86 ? 8.762 -1.807 -6.962 1.00 98.00 86 PHE A C 1
ATOM 603 O O . PHE A 1 86 ? 8.995 -3.017 -6.923 1.00 98.00 86 PHE A O 1
ATOM 610 N N . ALA A 1 87 ? 9.562 -0.889 -6.427 1.00 95.56 87 ALA A N 1
ATOM 611 C CA . ALA A 1 87 ? 10.763 -1.207 -5.684 1.00 95.56 87 ALA A CA 1
ATOM 612 C C . ALA A 1 87 ? 10.559 -1.043 -4.181 1.00 95.56 87 ALA A C 1
ATOM 614 O O . ALA A 1 87 ? 9.914 -0.107 -3.710 1.00 95.56 87 ALA A O 1
ATOM 615 N N . SER A 1 88 ? 11.194 -1.935 -3.435 1.00 91.81 88 SER A N 1
ATOM 616 C CA . SER A 1 88 ? 11.387 -1.831 -1.995 1.00 91.81 88 SER A CA 1
ATOM 617 C C . SER A 1 88 ? 12.844 -2.181 -1.694 1.00 91.81 88 SER A C 1
ATOM 619 O O . SER A 1 88 ? 13.468 -2.970 -2.408 1.00 91.81 88 SER A O 1
ATOM 621 N N . TRP A 1 89 ? 13.437 -1.508 -0.705 1.00 86.75 89 TRP A N 1
ATOM 622 C CA . TRP A 1 89 ? 14.845 -1.686 -0.310 1.00 86.75 89 TRP A CA 1
ATOM 623 C C . TRP A 1 89 ? 15.869 -1.641 -1.465 1.00 86.75 89 TRP A C 1
ATOM 625 O O . TRP A 1 89 ? 16.932 -2.257 -1.399 1.00 86.75 89 TRP A O 1
ATOM 635 N N . GLY A 1 90 ? 15.575 -0.860 -2.510 1.00 87.25 90 GLY A N 1
ATOM 636 C CA . GLY A 1 90 ? 16.482 -0.608 -3.633 1.00 87.25 90 GLY A CA 1
ATOM 637 C C . GLY A 1 90 ? 16.395 -1.602 -4.793 1.00 87.25 90 GLY A C 1
ATOM 638 O O . GLY A 1 90 ? 17.175 -1.467 -5.735 1.00 87.25 90 GLY A O 1
ATOM 639 N N . ALA A 1 91 ? 15.465 -2.559 -4.761 1.00 93.50 91 ALA A N 1
ATOM 640 C CA . ALA A 1 91 ? 15.237 -3.488 -5.863 1.00 93.50 91 ALA A CA 1
ATOM 641 C C . ALA A 1 91 ? 13.759 -3.534 -6.253 1.00 93.50 91 ALA A C 1
ATOM 643 O O . ALA A 1 91 ? 12.882 -3.725 -5.408 1.00 93.50 91 ALA A O 1
ATOM 644 N N . GLU A 1 92 ? 13.498 -3.378 -7.548 1.00 96.12 92 GLU A N 1
ATOM 645 C CA . GLU A 1 92 ? 12.189 -3.667 -8.120 1.00 96.12 92 GLU A CA 1
ATOM 646 C C . GLU A 1 92 ? 11.916 -5.166 -8.069 1.00 96.12 92 GLU A C 1
ATOM 648 O O . GLU A 1 92 ? 12.767 -5.959 -8.477 1.00 96.12 92 GLU A O 1
ATOM 653 N N . ASN A 1 93 ? 10.758 -5.554 -7.536 1.00 97.38 93 ASN A N 1
ATOM 654 C CA . ASN A 1 93 ? 10.477 -6.954 -7.261 1.00 97.38 93 ASN A CA 1
ATOM 655 C C . ASN A 1 93 ? 8.989 -7.321 -7.388 1.00 97.38 93 ASN A C 1
ATOM 657 O O . ASN A 1 93 ? 8.088 -6.467 -7.370 1.00 97.38 93 ASN A O 1
ATOM 661 N N . ALA A 1 94 ? 8.742 -8.623 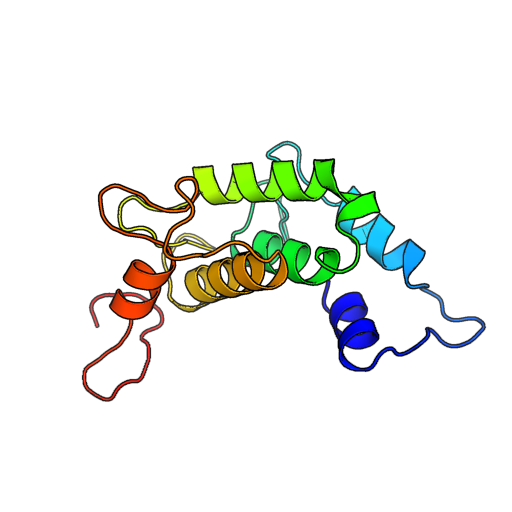-7.532 1.00 97.50 94 ALA A N 1
ATOM 662 C CA . ALA A 1 94 ? 7.405 -9.177 -7.703 1.00 97.50 94 ALA A CA 1
ATOM 663 C C . ALA A 1 94 ? 6.532 -8.974 -6.459 1.00 97.50 94 ALA A C 1
ATOM 665 O O . ALA A 1 94 ? 5.340 -8.687 -6.580 1.00 97.50 94 ALA A O 1
ATOM 666 N N . GLU A 1 95 ? 7.106 -9.112 -5.266 1.00 97.69 95 GLU A N 1
ATOM 667 C CA . GLU A 1 95 ? 6.386 -9.064 -3.998 1.00 97.69 95 GLU A CA 1
ATOM 668 C C . GLU A 1 95 ? 5.814 -7.670 -3.723 1.00 97.69 95 GLU A C 1
ATOM 670 O O . GLU A 1 95 ? 4.621 -7.546 -3.435 1.00 97.69 95 GLU A O 1
ATOM 675 N N . SER A 1 96 ? 6.617 -6.623 -3.901 1.00 98.31 96 SER A N 1
ATOM 676 C CA . SER A 1 96 ? 6.200 -5.227 -3.754 1.00 98.31 96 SER A CA 1
ATOM 677 C C . SER A 1 96 ? 5.147 -4.840 -4.773 1.00 98.31 96 SER A C 1
ATOM 679 O O . SER A 1 96 ? 4.128 -4.234 -4.432 1.00 98.31 96 SER A O 1
ATOM 681 N N . THR A 1 97 ? 5.334 -5.260 -6.022 1.00 98.38 97 THR A N 1
ATOM 682 C CA . THR A 1 97 ? 4.339 -5.029 -7.071 1.00 98.38 97 THR A CA 1
ATOM 683 C C . THR A 1 97 ? 3.020 -5.738 -6.734 1.00 98.38 97 THR A C 1
ATOM 685 O O . THR A 1 97 ? 1.946 -5.144 -6.852 1.00 98.38 97 THR A O 1
ATOM 688 N N . ALA A 1 98 ? 3.074 -6.971 -6.220 1.00 98.56 98 ALA A N 1
ATOM 689 C CA . ALA A 1 98 ? 1.893 -7.710 -5.780 1.00 98.56 98 ALA A CA 1
ATOM 690 C C . ALA A 1 98 ? 1.187 -7.048 -4.586 1.00 98.56 98 ALA A C 1
ATOM 692 O O . ALA A 1 98 ? -0.044 -6.993 -4.570 1.00 98.56 98 ALA A O 1
ATOM 693 N N . GLN A 1 99 ? 1.924 -6.503 -3.612 1.00 98.75 99 GLN A N 1
ATOM 694 C CA . GLN A 1 99 ? 1.335 -5.762 -2.491 1.00 98.75 99 GLN A CA 1
ATOM 695 C C . GLN A 1 99 ? 0.523 -4.559 -2.978 1.00 98.75 99 GLN A C 1
ATOM 697 O O . GLN A 1 99 ? -0.612 -4.367 -2.530 1.00 98.75 99 GLN A O 1
ATOM 702 N N . VAL A 1 100 ? 1.056 -3.780 -3.926 1.00 98.81 100 VAL A N 1
ATOM 703 C CA . VAL A 1 100 ? 0.331 -2.636 -4.501 1.00 98.81 100 VAL A CA 1
ATOM 704 C C . VAL A 1 100 ? -0.909 -3.101 -5.261 1.00 98.81 100 VAL A C 1
ATOM 706 O O . VAL A 1 100 ? -1.987 -2.556 -5.037 1.00 98.81 100 VAL A O 1
ATOM 709 N N . VAL A 1 101 ? -0.809 -4.154 -6.080 1.00 98.75 101 VAL A N 1
ATOM 710 C CA . VAL A 1 101 ? -1.978 -4.744 -6.761 1.00 98.75 101 VAL A CA 1
ATOM 711 C C . VAL A 1 101 ? -3.062 -5.146 -5.752 1.00 98.75 101 VAL A C 1
ATOM 713 O O . VAL A 1 101 ? -4.232 -4.817 -5.946 1.00 98.75 101 VAL A O 1
ATOM 716 N N . MET A 1 102 ? -2.693 -5.800 -4.646 1.00 98.81 102 MET A N 1
ATOM 717 C CA . MET A 1 102 ? -3.642 -6.168 -3.590 1.00 98.81 102 MET A CA 1
ATOM 718 C C . MET A 1 102 ? -4.273 -4.946 -2.912 1.00 98.81 102 MET A C 1
ATOM 720 O O . MET A 1 102 ? -5.470 -4.967 -2.630 1.00 98.81 102 MET A O 1
ATOM 724 N N . ALA A 1 103 ? -3.507 -3.878 -2.675 1.00 98.81 103 ALA A N 1
ATOM 725 C CA . ALA A 1 103 ? -4.014 -2.640 -2.083 1.00 98.81 103 ALA A CA 1
ATOM 726 C C . ALA A 1 103 ? -5.049 -1.946 -2.975 1.00 98.81 103 ALA A C 1
ATOM 728 O O . ALA A 1 103 ? -6.107 -1.545 -2.490 1.00 98.81 103 ALA A O 1
ATOM 729 N N . LEU A 1 104 ? -4.777 -1.854 -4.279 1.00 98.81 104 LEU A N 1
ATOM 730 C CA . LEU A 1 104 ? -5.708 -1.278 -5.251 1.00 98.81 104 LEU A CA 1
ATOM 731 C C . LEU A 1 104 ? -7.008 -2.082 -5.303 1.00 98.81 104 LEU A C 1
ATOM 733 O O . LEU A 1 104 ? -8.085 -1.512 -5.135 1.00 98.81 104 LEU A O 1
ATOM 737 N N . CYS A 1 105 ? -6.910 -3.410 -5.401 1.00 98.69 105 CYS A N 1
ATOM 738 C CA . CYS A 1 105 ? -8.075 -4.293 -5.360 1.00 98.69 105 CYS A CA 1
ATOM 739 C C . CYS A 1 105 ? -8.885 -4.140 -4.063 1.00 98.69 105 CYS A C 1
ATOM 741 O O . CYS A 1 105 ? -10.114 -4.095 -4.116 1.00 98.69 105 CYS A O 1
ATOM 743 N N . ALA A 1 106 ? -8.225 -4.036 -2.903 1.00 98.50 106 ALA A N 1
ATOM 744 C CA . ALA A 1 106 ? -8.896 -3.848 -1.615 1.00 98.50 106 ALA A CA 1
ATOM 745 C C . ALA A 1 106 ? -9.693 -2.533 -1.553 1.00 98.50 106 ALA A C 1
ATOM 747 O O . ALA A 1 106 ? -10.743 -2.482 -0.917 1.00 98.50 106 ALA A O 1
ATOM 748 N N . LEU A 1 107 ? -9.224 -1.497 -2.251 1.00 98.62 107 LEU A N 1
ATOM 749 C CA . LEU A 1 107 ? -9.886 -0.196 -2.380 1.00 98.62 107 LEU A CA 1
ATOM 750 C C . LEU A 1 107 ? -10.898 -0.136 -3.539 1.00 98.62 107 LEU A C 1
ATOM 752 O O . LEU A 1 107 ? -11.469 0.921 -3.797 1.00 98.62 107 LEU A O 1
ATOM 756 N N . GLY A 1 108 ? -11.122 -1.244 -4.252 1.00 98.38 108 GLY A N 1
ATOM 757 C CA . GLY A 1 108 ? -12.014 -1.289 -5.414 1.00 98.38 108 GLY A CA 1
ATOM 758 C C . GLY A 1 108 ? -11.474 -0.550 -6.644 1.00 98.38 108 GLY A C 1
ATOM 759 O O . GLY A 1 108 ? -12.248 -0.195 -7.531 1.00 98.38 108 GLY A O 1
ATOM 760 N N . ILE A 1 109 ? -10.164 -0.308 -6.698 1.00 98.62 109 ILE A N 1
ATOM 761 C CA . ILE A 1 109 ? -9.468 0.325 -7.818 1.00 98.62 109 ILE A CA 1
ATOM 762 C C . ILE A 1 109 ? -8.965 -0.770 -8.761 1.0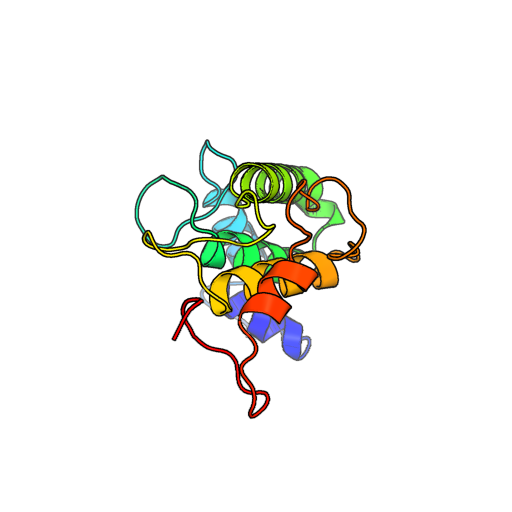0 98.62 109 ILE A C 1
ATOM 764 O O . ILE A 1 109 ? -8.355 -1.737 -8.312 1.00 98.62 109 ILE A O 1
ATOM 768 N N . ASP A 1 110 ? -9.197 -0.613 -10.066 1.00 98.25 110 ASP A N 1
ATOM 769 C CA . ASP A 1 110 ? -8.687 -1.545 -11.076 1.00 98.25 110 ASP A CA 1
ATOM 770 C C . ASP A 1 110 ? -7.175 -1.324 -11.295 1.00 98.25 110 ASP A C 1
ATOM 772 O O . ASP A 1 110 ?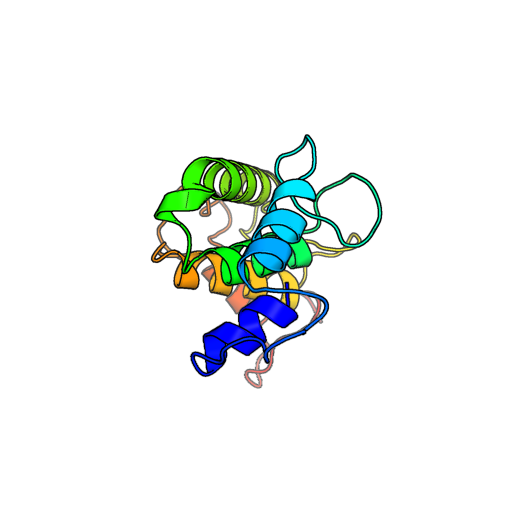 -6.783 -0.311 -11.885 1.00 98.25 110 ASP A O 1
ATOM 776 N N . PRO A 1 111 ? -6.303 -2.260 -10.871 1.00 97.62 111 PRO A N 1
ATOM 777 C CA . PRO A 1 111 ? -4.855 -2.095 -10.972 1.00 97.62 111 PRO A CA 1
ATOM 778 C C . PRO A 1 111 ? -4.321 -2.183 -12.411 1.00 97.62 111 PRO A C 1
ATOM 780 O O . PRO A 1 111 ? -3.141 -1.912 -12.637 1.00 97.62 111 PRO A O 1
ATOM 783 N N . ALA A 1 112 ? -5.147 -2.598 -13.377 1.00 96.50 112 ALA A N 1
ATOM 784 C CA . ALA A 1 112 ? -4.783 -2.675 -14.787 1.00 96.50 112 ALA A CA 1
ATOM 785 C C . ALA A 1 112 ? -5.268 -1.470 -15.610 1.00 96.50 112 ALA A C 1
ATOM 787 O O . ALA A 1 112 ? -4.808 -1.313 -16.741 1.00 96.50 112 ALA A O 1
ATOM 788 N N . ALA A 1 113 ? -6.186 -0.657 -15.074 1.00 95.94 113 ALA A N 1
ATOM 789 C CA . ALA A 1 113 ? -6.854 0.412 -15.819 1.00 95.94 113 ALA A CA 1
ATOM 790 C C . ALA A 1 113 ? -6.828 1.788 -15.135 1.00 95.94 113 ALA A C 1
ATOM 792 O O . ALA A 1 113 ? -7.073 2.790 -15.805 1.00 95.94 113 ALA A O 1
ATOM 793 N N . ASP A 1 114 ? -6.548 1.873 -13.830 1.00 97.88 114 ASP A N 1
ATOM 794 C CA . ASP A 1 114 ? -6.431 3.165 -13.153 1.00 97.88 114 ASP A CA 1
ATOM 795 C C . ASP A 1 114 ? -5.200 3.922 -13.668 1.00 97.88 114 ASP A C 1
ATOM 797 O O . ASP A 1 114 ? -4.062 3.465 -13.534 1.00 97.88 114 ASP A O 1
ATOM 801 N N . GLU A 1 115 ? -5.432 5.096 -14.258 1.00 97.19 115 GLU A N 1
ATOM 802 C CA . GLU A 1 115 ? -4.396 5.901 -14.914 1.00 97.19 115 GLU A CA 1
ATOM 803 C C . GLU A 1 115 ? -3.263 6.311 -13.963 1.00 97.19 115 GLU A C 1
ATOM 805 O O . GLU A 1 115 ? -2.129 6.494 -14.404 1.00 97.19 115 GLU A O 1
ATOM 810 N N . ARG A 1 116 ? -3.519 6.406 -12.650 1.00 97.06 116 ARG A N 1
ATOM 811 C CA . ARG A 1 116 ? -2.469 6.703 -11.659 1.00 97.06 116 ARG A CA 1
ATOM 812 C C . ARG A 1 116 ? -1.419 5.586 -11.618 1.00 97.06 116 ARG A C 1
ATOM 814 O O . ARG A 1 116 ? -0.233 5.853 -11.420 1.00 97.06 116 ARG A O 1
ATOM 821 N N . PHE A 1 117 ? -1.852 4.352 -11.871 1.00 97.75 117 PHE A N 1
ATOM 822 C CA . PHE A 1 117 ? -1.053 3.130 -11.785 1.00 97.75 117 PHE A CA 1
ATOM 823 C C . PHE A 1 117 ? -0.714 2.519 -13.152 1.00 97.75 117 PHE A C 1
ATOM 825 O O . PHE A 1 117 ? -0.295 1.360 -13.224 1.00 97.75 117 PHE A O 1
ATOM 832 N N . CYS A 1 118 ? -0.862 3.298 -14.227 1.00 96.06 118 CYS A N 1
ATOM 833 C CA . CYS A 1 118 ? -0.452 2.941 -15.582 1.00 96.06 118 CYS A CA 1
ATOM 834 C C . CYS A 1 118 ? 0.627 3.918 -16.070 1.00 96.06 118 CYS A C 1
ATOM 836 O O . CYS A 1 118 ? 0.360 5.102 -16.274 1.00 96.06 118 CYS A O 1
ATOM 838 N N . LYS A 1 119 ? 1.855 3.431 -16.261 1.00 94.31 119 LYS A N 1
ATOM 839 C CA . LYS A 1 119 ? 2.957 4.174 -16.893 1.00 94.31 119 LYS A CA 1
ATOM 840 C C . LYS A 1 119 ? 3.091 3.777 -18.362 1.00 94.31 119 LYS A C 1
ATOM 842 O O . LYS A 1 119 ? 2.454 2.830 -18.815 1.00 94.31 119 LYS A O 1
ATOM 847 N N . GLU A 1 120 ? 3.943 4.483 -19.111 1.00 90.81 120 GLU A N 1
ATOM 848 C CA . GLU A 1 120 ? 4.168 4.164 -20.530 1.00 90.81 120 GLU A CA 1
ATOM 849 C C . GLU A 1 120 ? 4.631 2.717 -20.752 1.00 90.81 120 GLU A C 1
ATOM 851 O O . GLU A 1 120 ? 4.244 2.102 -21.743 1.00 90.81 120 GLU A O 1
ATOM 856 N N . GLY A 1 121 ? 5.437 2.165 -19.838 1.00 88.81 121 GLY A N 1
ATOM 857 C CA . GLY A 1 121 ? 5.934 0.795 -19.937 1.00 88.81 121 GLY A CA 1
ATOM 858 C C . GLY A 1 121 ? 4.977 -0.279 -19.412 1.00 88.81 121 GLY A C 1
ATOM 859 O O . GLY A 1 121 ? 5.220 -1.456 -19.670 1.00 88.81 121 GLY A O 1
ATOM 860 N N . GLY A 1 122 ? 3.890 0.091 -18.726 1.00 93.62 122 GLY A N 1
ATOM 861 C CA . GLY A 1 122 ? 2.933 -0.874 -18.190 1.00 93.62 122 GLY A CA 1
ATOM 862 C C . GLY A 1 122 ? 2.146 -0.403 -16.967 1.00 93.62 122 GLY A C 1
ATOM 863 O O . GLY A 1 122 ? 2.395 0.654 -16.387 1.00 93.62 122 GLY A O 1
ATOM 864 N N . SER A 1 123 ? 1.175 -1.221 -16.570 1.00 96.94 123 SER A N 1
ATOM 865 C CA . SER A 1 123 ? 0.468 -1.125 -15.293 1.00 96.94 123 SER A CA 1
ATOM 866 C C . SER A 1 123 ? 1.127 -1.990 -14.217 1.00 96.94 123 SER A C 1
ATOM 868 O O . SER A 1 123 ? 1.970 -2.842 -14.510 1.00 96.94 123 SER A O 1
ATOM 870 N N . ALA A 1 124 ? 0.684 -1.839 -12.966 1.00 96.25 124 ALA A N 1
ATOM 871 C CA . ALA A 1 124 ? 1.116 -2.708 -11.868 1.00 96.25 124 ALA A CA 1
ATOM 872 C C . ALA A 1 124 ? 0.865 -4.201 -12.168 1.00 96.25 124 ALA A C 1
ATOM 874 O O . ALA A 1 124 ? 1.673 -5.061 -11.819 1.00 96.25 124 ALA A O 1
ATOM 875 N N . VAL A 1 125 ? -0.228 -4.523 -12.871 1.00 97.62 125 VAL A N 1
ATOM 876 C CA . VAL A 1 125 ? -0.538 -5.905 -13.271 1.00 97.62 125 VAL A CA 1
ATOM 877 C C . VAL A 1 125 ? 0.418 -6.409 -14.348 1.00 97.62 125 VAL A C 1
ATOM 879 O O . VAL A 1 125 ? 0.896 -7.538 -14.249 1.00 97.62 125 VAL A O 1
ATOM 882 N N . THR A 1 126 ? 0.710 -5.609 -15.379 1.00 96.88 126 THR A N 1
ATOM 883 C CA . THR A 1 126 ? 1.626 -6.054 -16.441 1.00 96.88 126 THR A CA 1
ATOM 884 C C . THR A 1 126 ? 3.048 -6.208 -15.922 1.00 96.88 126 THR A C 1
ATOM 886 O O . THR A 1 126 ? 3.701 -7.184 -16.281 1.00 96.88 126 THR A O 1
ATOM 889 N N . ALA A 1 127 ? 3.493 -5.311 -15.037 1.00 96.19 127 ALA A N 1
ATOM 890 C CA . ALA A 1 127 ? 4.787 -5.424 -14.375 1.00 96.19 127 ALA A CA 1
ATOM 891 C C . ALA A 1 127 ? 4.872 -6.704 -13.536 1.00 96.19 127 ALA A C 1
ATOM 893 O O . ALA A 1 127 ? 5.792 -7.493 -13.728 1.00 96.19 127 ALA A O 1
ATOM 894 N N . LEU A 1 128 ? 3.858 -6.988 -12.703 1.00 97.00 128 LEU A N 1
ATOM 895 C CA . LEU A 1 128 ? 3.798 -8.225 -11.918 1.00 97.00 128 LEU A CA 1
ATOM 896 C C . LEU A 1 128 ? 3.916 -9.468 -12.812 1.00 97.00 128 LEU A C 1
ATOM 898 O O . LEU A 1 128 ? 4.688 -10.379 -12.520 1.00 97.00 128 LEU A O 1
ATOM 902 N N . LEU A 1 129 ? 3.179 -9.501 -13.925 1.00 96.12 129 LEU A N 1
ATOM 903 C CA . LEU A 1 129 ? 3.240 -10.604 -14.888 1.00 96.12 129 LEU A CA 1
ATOM 904 C C . LEU A 1 129 ? 4.596 -10.710 -15.601 1.00 96.12 129 LEU A C 1
ATOM 906 O O . LEU A 1 129 ? 4.944 -11.802 -16.045 1.00 96.12 129 LEU A O 1
ATOM 910 N N . GLY A 1 130 ? 5.370 -9.626 -15.676 1.00 95.44 130 GLY A N 1
ATOM 911 C CA . GLY A 1 130 ? 6.740 -9.623 -16.187 1.00 95.44 130 GLY A CA 1
ATOM 912 C C . GLY A 1 130 ? 7.717 -10.438 -15.334 1.00 95.44 130 GLY A C 1
ATOM 913 O O . GLY A 1 130 ? 8.691 -10.965 -15.866 1.00 95.44 130 GLY A O 1
ATOM 914 N N . PHE A 1 131 ? 7.430 -10.624 -14.041 1.00 96.00 131 PHE A N 1
ATOM 915 C CA . PHE A 1 131 ? 8.222 -11.487 -13.158 1.00 96.00 131 PHE A CA 1
ATOM 916 C C . PHE A 1 131 ? 7.894 -12.981 -13.311 1.00 96.00 131 PHE A C 1
ATOM 918 O O . PHE A 1 131 ? 8.583 -13.823 -12.732 1.00 96.00 131 PHE A O 1
ATOM 925 N N . ARG A 1 132 ? 6.848 -13.344 -14.068 1.00 95.62 132 ARG A N 1
ATOM 926 C CA . ARG A 1 132 ? 6.457 -14.743 -14.278 1.00 95.62 132 ARG A CA 1
ATOM 927 C C . ARG A 1 132 ? 7.438 -15.440 -15.224 1.00 95.62 132 ARG A C 1
ATOM 929 O O . ARG A 1 132 ? 7.597 -15.027 -16.370 1.00 95.62 132 ARG A O 1
ATOM 936 N N . VAL A 1 133 ? 8.020 -16.552 -14.784 1.00 94.25 133 VAL A N 1
ATOM 937 C CA . VAL A 1 133 ? 8.940 -17.372 -15.593 1.00 94.25 133 VAL A CA 1
ATOM 938 C C . VAL A 1 133 ? 8.212 -18.524 -16.308 1.00 94.25 133 VAL A C 1
ATOM 940 O O . VAL A 1 133 ? 6.996 -18.696 -16.173 1.00 94.25 133 VAL A O 1
ATOM 943 N N . GLU A 1 134 ? 8.937 -19.305 -17.119 1.00 94.12 134 GLU A N 1
ATOM 944 C CA . GLU A 1 134 ? 8.368 -20.328 -18.018 1.00 94.12 134 GLU A CA 1
ATOM 945 C C . GLU A 1 134 ? 7.519 -21.382 -17.286 1.00 94.12 134 GLU A C 1
ATOM 947 O O . GLU A 1 134 ? 6.445 -21.752 -17.765 1.00 94.12 134 GLU A O 1
ATOM 952 N N . ASP A 1 135 ? 7.949 -21.812 -16.096 1.00 94.50 135 ASP A N 1
ATOM 953 C CA . ASP A 1 135 ? 7.233 -22.805 -15.282 1.00 94.50 135 ASP A CA 1
ATOM 954 C C . ASP A 1 135 ? 5.989 -22.244 -14.562 1.00 94.50 135 ASP A C 1
ATOM 956 O O . ASP A 1 135 ? 5.219 -22.991 -13.955 1.00 94.50 135 ASP A O 1
ATOM 960 N N . GLY A 1 136 ? 5.753 -20.933 -14.670 1.00 93.31 136 GLY A N 1
ATOM 961 C CA . GLY A 1 136 ? 4.631 -20.225 -14.071 1.00 93.31 136 GLY A CA 1
ATOM 962 C C . GLY A 1 136 ? 4.850 -19.730 -12.645 1.00 93.31 136 GLY A C 1
ATOM 963 O O . GLY A 1 136 ? 3.938 -19.097 -12.110 1.00 93.31 136 GLY A O 1
ATOM 964 N N . SER A 1 137 ? 6.017 -19.975 -12.048 1.00 94.62 137 SER A N 1
ATOM 965 C CA . SER A 1 137 ? 6.451 -19.288 -10.831 1.00 94.62 137 SER A CA 1
ATOM 966 C C . SER A 1 137 ? 6.815 -17.823 -11.114 1.00 94.62 137 SER A C 1
ATOM 968 O O . SER A 1 137 ? 6.844 -17.385 -12.266 1.00 94.62 137 SER A O 1
ATOM 970 N N . PHE A 1 138 ? 7.042 -17.050 -10.052 1.00 95.88 138 PHE A N 1
ATOM 971 C CA . PHE A 1 138 ? 7.431 -15.643 -10.132 1.00 95.88 138 PHE A CA 1
ATOM 972 C C . PHE A 1 138 ? 8.829 -15.483 -9.541 1.00 95.88 138 PHE A C 1
ATOM 974 O O . PHE A 1 138 ? 9.084 -15.935 -8.423 1.00 95.88 138 PHE A O 1
ATOM 981 N N . ALA A 1 139 ? 9.731 -14.866 -10.299 1.00 94.88 139 ALA A N 1
ATOM 982 C CA . ALA A 1 139 ? 11.058 -14.514 -9.823 1.00 94.88 139 ALA A CA 1
ATOM 983 C C . ALA A 1 139 ? 10.974 -13.304 -8.886 1.00 94.88 139 ALA A C 1
ATOM 985 O O . ALA A 1 139 ? 10.183 -12.395 -9.120 1.00 94.88 139 ALA A O 1
ATOM 986 N N . HIS A 1 140 ? 11.819 -13.279 -7.853 1.00 92.75 140 HIS A N 1
ATOM 987 C CA . HIS A 1 140 ? 11.905 -12.136 -6.942 1.00 92.75 140 HIS A CA 1
ATOM 988 C C . HIS A 1 140 ? 12.228 -10.843 -7.709 1.00 92.75 140 HIS A C 1
ATOM 990 O O . HIS A 1 140 ? 11.493 -9.868 -7.633 1.00 92.75 140 HIS A O 1
ATOM 996 N N . VAL A 1 141 ? 13.292 -10.868 -8.514 1.00 90.81 141 VAL A N 1
ATOM 997 C CA . VAL A 1 141 ? 13.705 -9.781 -9.413 1.00 90.81 141 VAL A CA 1
ATOM 998 C C . VAL A 1 141 ? 13.634 -10.265 -10.861 1.00 90.81 141 VAL A C 1
ATOM 1000 O O . VAL A 1 141 ? 13.898 -11.436 -11.136 1.00 90.81 141 VAL A O 1
ATOM 1003 N N . GLY A 1 142 ? 13.279 -9.381 -11.794 1.00 73.94 142 GLY A N 1
ATOM 1004 C CA . GLY A 1 142 ? 13.185 -9.719 -13.214 1.00 73.94 142 GLY A CA 1
ATOM 1005 C C . GLY A 1 142 ? 14.551 -10.044 -13.834 1.00 73.94 142 GLY A C 1
ATOM 1006 O O . GLY A 1 142 ? 15.568 -9.457 -13.466 1.00 73.94 142 GLY A O 1
ATOM 1007 N N . GLY A 1 143 ? 14.572 -10.956 -14.813 1.00 61.81 143 GLY A N 1
ATOM 1008 C CA . GLY A 1 143 ? 15.763 -11.243 -15.627 1.00 61.81 143 GLY A CA 1
ATOM 1009 C C . GLY A 1 143 ? 16.676 -12.379 -15.143 1.00 61.81 143 GLY A C 1
ATOM 1010 O O . GLY A 1 143 ? 17.860 -12.368 -15.484 1.00 61.81 143 GLY A O 1
ATOM 1011 N N . THR A 1 144 ? 16.153 -13.351 -14.388 1.00 45.78 144 THR A N 1
ATOM 1012 C CA . THR A 1 144 ? 16.864 -14.601 -14.040 1.00 45.78 144 THR A CA 1
ATOM 1013 C C . THR A 1 144 ? 16.416 -15.786 -14.874 1.00 45.78 144 THR A C 1
ATOM 1015 O O . THR A 1 144 ? 15.184 -15.989 -14.949 1.00 45.78 144 THR A O 1
#

Mean predicted aligned error: 2.97 Å

Radius of gyration: 15.78 Å; Cα contacts (8 Å, |Δi|>4): 229; chains: 1; bounding box: 32×36×49 Å

Foldseek 3Di:
DVVLVVCVVVVHFDDPPDPDGNVNVLVVLLVQQAPQLAHDPDDRDHFLLSRLVSLLSCLVVCVVCVVSNVSSLLSNLVQADQLLFHDGPPATFLNSLVSNCSSCVSNVHHQQPPPSRAHPNGTSVVSNCQQQDPVRDGDGHHDD

Solvent-accessible surface area (backbone atoms only — not comparable to full-atom values): 7727 Å² total; per-residue (Å²): 83,69,70,53,42,59,29,60,77,71,70,52,74,66,59,90,89,49,96,60,44,71,65,56,50,52,52,54,50,63,72,52,50,32,95,72,26,18,21,44,94,70,75,76,60,64,28,45,43,47,30,17,47,42,42,44,45,41,33,93,45,37,93,84,38,48,71,60,48,53,35,29,51,52,33,49,40,70,62,43,38,67,45,14,31,23,45,46,99,89,44,57,28,32,65,31,15,45,32,40,41,50,19,30,50,56,65,74,40,57,42,75,71,41,66,69,44,46,40,97,60,22,16,24,50,56,27,36,57,62,19,46,47,95,91,66,52,69,38,63,47,71,94,123

Nearest PDB structures (foldseek):
  6sbb-assembly1_A  TM=7.543E-01  e=4.973E-02  Scytonema sp. PCC 10023
  6sbf-assembly1_A  TM=7.227E-01  e=3.549E-02  Scytonema sp. PCC 10023
  5bp8-assembly1_A  TM=6.789E-01  e=3.549E-02  Streptomyces platensis
  6vpt-assembly1_A  TM=7.162E-01  e=7.371E-02  Mycobacterium tuberculosis